Protein AF-N0D1U3-F1 (afdb_monomer_lite)

Secondary structure (DSSP, 8-state):
--SS-GGGPPP--S-TTT---SS-TT--S--SSS-B---TT---SSSSPBPP-SSS---------

Structure (mmCIF, N/CA/C/O backbone):
data_AF-N0D1U3-F1
#
_entry.id   AF-N0D1U3-F1
#
loop_
_atom_site.group_PDB
_atom_site.id
_atom_site.type_symbol
_atom_site.label_atom_id
_atom_site.label_alt_id
_atom_site.label_comp_id
_atom_site.label_asym_id
_atom_site.label_entity_id
_atom_site.label_seq_id
_atom_site.pdbx_PDB_ins_code
_atom_site.Cartn_x
_atom_site.Cartn_y
_atom_site.Cartn_z
_atom_site.occupancy
_atom_site.B_iso_or_equiv
_atom_site.auth_seq_id
_atom_site.auth_comp_id
_atom_site.auth_asym_id
_atom_site.auth_atom_id
_atom_site.pdbx_PDB_model_num
ATOM 1 N N . MET A 1 1 ? 15.439 -21.439 -16.098 1.00 61.25 1 MET A N 1
ATOM 2 C CA . MET A 1 1 ? 15.431 -20.036 -15.640 1.00 61.25 1 MET A CA 1
ATOM 3 C C . MET A 1 1 ? 15.301 -19.176 -16.882 1.00 61.25 1 MET A C 1
ATOM 5 O O . MET A 1 1 ? 16.260 -19.097 -17.633 1.00 61.25 1 MET A O 1
ATOM 9 N N . ALA A 1 2 ? 14.097 -18.678 -17.165 1.00 77.50 2 ALA A N 1
ATOM 10 C CA . ALA A 1 2 ? 13.830 -17.817 -18.316 1.00 77.50 2 ALA A CA 1
ATOM 11 C C . ALA A 1 2 ? 13.985 -16.366 -17.849 1.00 77.50 2 ALA A C 1
ATOM 13 O O . ALA A 1 2 ? 13.188 -15.892 -17.044 1.00 77.50 2 ALA A O 1
ATOM 14 N N . LEU A 1 3 ? 15.072 -15.711 -18.256 1.00 82.12 3 LEU A N 1
ATOM 15 C CA . LEU A 1 3 ? 15.353 -14.307 -17.915 1.00 82.12 3 LEU A CA 1
ATOM 16 C C . LEU A 1 3 ? 14.712 -13.336 -18.921 1.00 82.12 3 LEU A C 1
ATOM 18 O O . LEU A 1 3 ? 14.773 -12.124 -18.741 1.00 82.12 3 LEU A O 1
ATOM 22 N N . ASP A 1 4 ? 14.116 -13.883 -19.976 1.00 89.50 4 ASP A N 1
ATOM 23 C CA . ASP A 1 4 ? 13.488 -13.195 -21.098 1.00 89.50 4 ASP A CA 1
ATOM 24 C C . ASP A 1 4 ? 11.960 -13.059 -20.962 1.00 89.50 4 ASP A C 1
ATOM 26 O O . ASP A 1 4 ? 11.354 -12.314 -21.729 1.00 89.50 4 ASP A O 1
ATOM 30 N N . ASP A 1 5 ? 11.330 -13.715 -19.978 1.00 90.19 5 ASP A N 1
ATOM 31 C CA . ASP A 1 5 ? 9.894 -13.559 -19.719 1.00 90.19 5 ASP A CA 1
ATOM 32 C C . ASP A 1 5 ? 9.621 -12.316 -18.849 1.00 90.19 5 ASP A C 1
ATOM 34 O O . ASP A 1 5 ? 9.906 -12.329 -17.644 1.00 90.19 5 ASP A O 1
ATOM 38 N N . PRO A 1 6 ? 9.002 -11.251 -19.395 1.00 87.25 6 PRO A N 1
ATOM 39 C CA . PRO A 1 6 ? 8.679 -10.052 -18.625 1.00 87.25 6 PRO A CA 1
ATOM 40 C C . PRO A 1 6 ? 7.690 -10.318 -17.482 1.00 87.25 6 PRO A C 1
ATOM 42 O O . PRO A 1 6 ? 7.652 -9.544 -16.525 1.00 87.25 6 PRO A O 1
ATOM 45 N N . ARG A 1 7 ? 6.907 -11.406 -17.527 1.00 87.88 7 ARG A N 1
ATOM 46 C CA . ARG A 1 7 ? 5.994 -11.775 -16.430 1.00 87.88 7 ARG A CA 1
ATOM 47 C C . ARG A 1 7 ? 6.727 -12.268 -15.185 1.00 87.88 7 ARG A C 1
ATOM 49 O O . ARG A 1 7 ? 6.147 -12.251 -14.104 1.00 87.88 7 ARG A O 1
ATOM 56 N N . SER A 1 8 ? 7.989 -12.678 -15.318 1.00 89.38 8 SER A N 1
ATOM 57 C CA . SER A 1 8 ? 8.819 -13.102 -14.189 1.00 89.3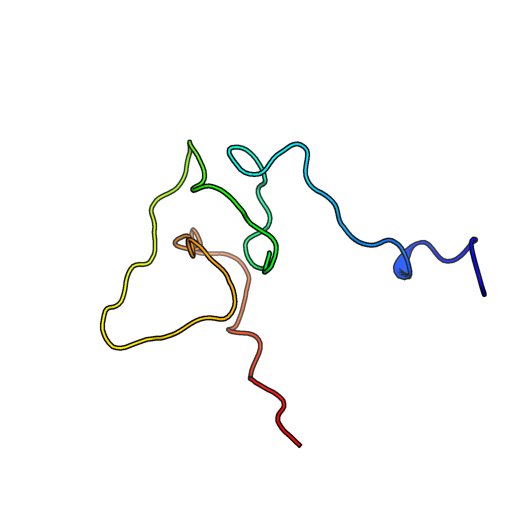8 8 SER A CA 1
ATOM 58 C C . SER A 1 8 ? 9.418 -11.925 -13.408 1.00 89.38 8 SER A C 1
ATOM 60 O O . SER A 1 8 ? 10.090 -12.144 -12.397 1.00 89.38 8 SER A O 1
ATOM 62 N N . ALA A 1 9 ? 9.223 -10.683 -13.861 1.00 89.06 9 ALA A N 1
ATOM 63 C CA . ALA A 1 9 ? 9.746 -9.511 -13.178 1.00 89.06 9 ALA A CA 1
ATOM 64 C C . ALA A 1 9 ? 9.011 -9.275 -11.850 1.00 89.06 9 ALA A C 1
ATOM 66 O O . ALA A 1 9 ? 7.803 -9.040 -11.817 1.00 89.06 9 ALA A O 1
ATOM 67 N N . THR A 1 10 ? 9.754 -9.272 -10.741 1.00 87.19 10 THR A N 1
ATOM 68 C CA . THR A 1 10 ? 9.211 -8.841 -9.451 1.00 87.19 10 THR A CA 1
ATOM 69 C C . THR A 1 10 ? 8.962 -7.333 -9.493 1.00 87.19 10 THR A C 1
ATOM 71 O O . THR A 1 10 ? 9.909 -6.569 -9.695 1.00 87.19 10 THR A O 1
ATOM 74 N N . PRO A 1 11 ? 7.727 -6.859 -9.264 1.00 85.19 11 PRO A N 1
ATOM 75 C CA . PRO A 1 11 ? 7.446 -5.431 -9.298 1.00 85.19 11 PRO A CA 1
ATOM 76 C C . PRO A 1 11 ? 8.106 -4.737 -8.101 1.00 85.19 11 PRO A C 1
ATOM 78 O O . PRO A 1 11 ? 7.802 -5.054 -6.955 1.00 85.19 11 PRO A O 1
ATOM 81 N N . ILE A 1 12 ? 8.977 -3.755 -8.328 1.00 88.62 12 ILE A N 1
ATOM 82 C CA . ILE A 1 12 ? 9.617 -2.958 -7.269 1.00 88.62 12 ILE A CA 1
ATOM 83 C C . ILE A 1 12 ? 9.254 -1.487 -7.471 1.00 88.62 12 ILE A C 1
ATOM 85 O O . ILE A 1 12 ? 9.314 -0.974 -8.582 1.00 88.62 12 ILE A O 1
ATOM 89 N N . GLY A 1 13 ? 8.840 -0.811 -6.397 1.00 88.50 13 GLY A N 1
ATOM 90 C CA . GLY A 1 13 ? 8.522 0.619 -6.433 1.00 88.50 13 GLY A CA 1
ATOM 91 C C . GLY A 1 13 ? 9.731 1.505 -6.125 1.00 88.50 13 GLY A C 1
ATOM 92 O O . GLY A 1 13 ? 10.715 1.046 -5.552 1.00 88.50 13 GLY A O 1
ATOM 93 N N . LEU A 1 14 ? 9.618 2.804 -6.422 1.00 89.56 14 LEU A N 1
ATOM 94 C CA . LEU A 1 14 ? 10.702 3.791 -6.261 1.00 89.56 14 LEU A CA 1
ATOM 95 C C . LEU A 1 14 ? 11.131 4.002 -4.794 1.00 89.56 14 LEU A C 1
ATOM 97 O O . LEU A 1 14 ? 12.267 4.365 -4.506 1.00 89.56 14 LEU A O 1
ATOM 101 N N . GLY A 1 15 ? 10.231 3.746 -3.842 1.00 91.94 15 GLY A N 1
ATOM 102 C CA . GLY A 1 15 ? 10.538 3.751 -2.413 1.00 91.94 15 GLY A CA 1
ATOM 103 C C . GLY A 1 15 ? 9.286 3.657 -1.547 1.00 91.94 1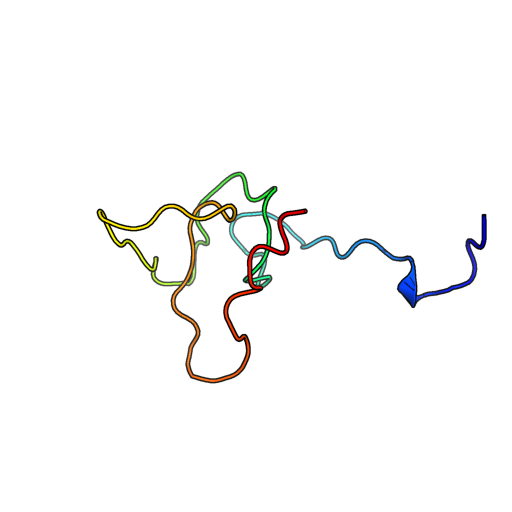5 GLY A C 1
ATOM 104 O O . GLY A 1 15 ? 8.212 4.093 -1.950 1.00 91.94 15 GLY A O 1
ATOM 105 N N . CYS A 1 16 ? 9.401 3.119 -0.329 1.00 93.44 16 CYS A N 1
ATOM 106 C CA . CYS A 1 16 ? 8.234 2.788 0.507 1.00 93.44 16 CYS A CA 1
ATOM 107 C C . CYS A 1 16 ? 7.262 3.959 0.750 1.00 93.44 16 CYS A C 1
ATOM 109 O O . CYS A 1 16 ? 6.057 3.734 0.796 1.00 93.44 16 CYS A O 1
ATOM 111 N N . ARG A 1 17 ? 7.754 5.200 0.876 1.00 92.88 17 ARG A N 1
ATOM 112 C CA . ARG A 1 17 ? 6.901 6.380 1.127 1.00 92.88 17 ARG A CA 1
ATOM 113 C C . ARG A 1 17 ? 6.121 6.866 -0.100 1.00 92.88 17 ARG A C 1
ATOM 115 O O . ARG A 1 17 ? 5.137 7.570 0.073 1.00 92.88 17 ARG A O 1
ATOM 122 N N . ILE A 1 18 ? 6.549 6.517 -1.308 1.00 91.06 18 ILE A N 1
ATOM 123 C CA . ILE A 1 18 ? 5.962 7.009 -2.570 1.00 91.06 18 ILE A CA 1
ATOM 124 C C . ILE A 1 18 ? 5.510 5.873 -3.497 1.00 91.06 18 ILE A C 1
ATOM 126 O O . ILE A 1 18 ? 5.009 6.120 -4.582 1.00 91.06 18 ILE A O 1
ATOM 130 N N . CYS A 1 19 ? 5.692 4.618 -3.082 1.00 88.44 19 CYS A N 1
ATOM 131 C CA . CYS A 1 19 ? 5.278 3.445 -3.837 1.00 88.44 19 CYS A CA 1
ATOM 132 C C . CYS A 1 19 ? 3.748 3.322 -3.850 1.00 88.44 19 CYS A C 1
ATOM 134 O O . CYS A 1 19 ? 3.137 3.160 -2.787 1.00 88.44 19 CYS A O 1
ATOM 136 N N . GLU A 1 20 ? 3.177 3.311 -5.053 1.00 85.50 20 GLU A N 1
ATOM 137 C CA . GLU A 1 20 ? 1.738 3.211 -5.345 1.00 85.50 20 GLU A CA 1
ATOM 138 C C . GLU A 1 20 ? 1.148 1.796 -5.183 1.00 85.50 20 GLU A C 1
ATOM 140 O O . GLU A 1 20 ? -0.067 1.623 -5.169 1.00 85.50 20 GLU A O 1
ATOM 145 N N . ARG A 1 21 ? 1.989 0.763 -5.024 1.00 88.56 21 ARG A N 1
ATOM 146 C CA . ARG A 1 21 ? 1.533 -0.636 -4.929 1.00 88.56 21 ARG A CA 1
ATOM 147 C C . ARG A 1 21 ? 0.682 -0.875 -3.680 1.00 88.56 21 ARG A C 1
ATOM 149 O O . ARG A 1 21 ? 1.196 -0.806 -2.567 1.00 88.56 21 ARG A O 1
ATOM 156 N N . GLN A 1 22 ? -0.577 -1.255 -3.846 1.00 88.56 22 GLN A N 1
ATOM 157 C CA . GLN A 1 22 ? -1.468 -1.511 -2.708 1.00 88.56 22 GLN A CA 1
ATOM 158 C C . GLN A 1 22 ? -1.158 -2.838 -1.998 1.00 88.56 22 GLN A C 1
ATOM 160 O O . GLN A 1 22 ? -1.252 -2.904 -0.780 1.00 88.56 22 GLN A O 1
ATOM 165 N N . ASP A 1 23 ? -0.698 -3.854 -2.734 1.00 89.06 23 ASP A N 1
ATOM 166 C CA . ASP A 1 23 ? -0.384 -5.189 -2.208 1.00 89.06 23 ASP A CA 1
ATOM 167 C C . ASP A 1 23 ? 1.139 -5.412 -2.112 1.00 89.06 23 ASP A C 1
ATOM 169 O O . ASP A 1 23 ? 1.768 -6.070 -2.946 1.00 89.06 23 ASP A O 1
ATOM 173 N N . CYS A 1 24 ? 1.780 -4.745 -1.144 1.00 91.12 24 CYS A N 1
ATOM 174 C CA . CYS A 1 24 ? 3.227 -4.823 -0.921 1.00 91.12 24 CYS A CA 1
ATOM 175 C C . CYS A 1 24 ? 3.541 -5.284 0.508 1.00 91.12 24 CYS A C 1
ATOM 177 O O . CYS A 1 24 ? 3.668 -4.469 1.422 1.00 91.12 24 CYS A O 1
ATOM 179 N N . ALA A 1 25 ? 3.729 -6.593 0.686 1.00 92.38 25 ALA A N 1
ATOM 180 C CA . ALA A 1 25 ? 4.081 -7.195 1.976 1.00 92.38 25 ALA A CA 1
ATOM 181 C C . ALA A 1 25 ? 5.423 -6.697 2.550 1.00 92.38 25 ALA A C 1
ATOM 183 O O . ALA A 1 25 ? 5.637 -6.698 3.756 1.00 92.38 25 ALA A O 1
ATOM 184 N N . GLN A 1 26 ? 6.329 -6.230 1.687 1.00 93.25 26 GLN A N 1
ATOM 185 C CA . GLN A 1 26 ? 7.659 -5.753 2.077 1.00 93.25 26 GLN A CA 1
ATOM 186 C C . GLN A 1 26 ? 7.691 -4.249 2.411 1.00 93.25 26 GLN A C 1
ATOM 188 O O . GLN A 1 26 ? 8.767 -3.661 2.540 1.00 93.25 26 GLN A O 1
ATOM 193 N N . ARG A 1 27 ? 6.532 -3.582 2.519 1.00 93.06 27 ARG A N 1
ATOM 194 C CA . ARG A 1 27 ? 6.464 -2.140 2.791 1.00 93.06 27 ARG A CA 1
ATOM 195 C C . ARG A 1 27 ? 6.980 -1.821 4.200 1.00 93.06 27 ARG A C 1
ATOM 197 O O . ARG A 1 27 ? 6.360 -2.168 5.195 1.00 93.06 27 ARG A O 1
ATOM 204 N N . ALA A 1 28 ? 8.079 -1.071 4.276 1.00 95.06 28 ALA A N 1
ATOM 205 C CA . ALA A 1 28 ? 8.751 -0.751 5.541 1.00 95.06 28 ALA A CA 1
ATOM 206 C C . ALA A 1 28 ? 8.327 0.584 6.185 1.00 95.06 28 ALA A C 1
ATOM 208 O O . ALA A 1 28 ? 8.649 0.837 7.343 1.00 95.06 28 ALA A O 1
ATOM 209 N N . ARG A 1 29 ? 7.650 1.477 5.447 1.00 94.56 29 ARG A N 1
ATOM 210 C CA . ARG A 1 29 ? 7.153 2.766 5.967 1.00 94.56 29 ARG A CA 1
ATOM 211 C C . ARG A 1 29 ? 5.770 3.104 5.404 1.00 94.56 29 ARG A C 1
ATOM 213 O O . ARG A 1 29 ? 5.506 2.732 4.256 1.00 94.56 29 ARG A O 1
ATOM 220 N N . PRO A 1 30 ? 4.942 3.864 6.148 1.00 92.31 30 PRO A N 1
ATOM 221 C CA . PRO A 1 30 ? 3.688 4.392 5.628 1.00 92.31 30 PRO A CA 1
ATOM 222 C C . PRO A 1 30 ? 3.903 5.247 4.364 1.00 92.31 30 PRO A C 1
ATOM 224 O O . PRO A 1 30 ? 4.908 5.966 4.281 1.00 92.31 30 PRO A O 1
ATOM 227 N N . PRO A 1 31 ? 2.977 5.205 3.390 1.00 91.38 31 PRO A N 1
ATOM 228 C CA . PRO A 1 31 ? 2.956 6.143 2.270 1.00 91.38 31 PRO A CA 1
ATOM 229 C C . PRO A 1 31 ? 2.790 7.589 2.747 1.00 91.38 31 PRO A C 1
ATOM 231 O O . PRO A 1 31 ? 2.082 7.852 3.714 1.00 91.38 31 PRO A O 1
ATOM 234 N N . ALA A 1 32 ? 3.415 8.536 2.050 1.00 90.38 32 ALA A N 1
ATOM 235 C CA . ALA A 1 32 ? 3.295 9.961 2.351 1.00 90.38 32 ALA A CA 1
ATOM 236 C C . ALA A 1 32 ? 1.974 10.572 1.846 1.00 90.38 32 ALA A C 1
ATOM 238 O O . ALA A 1 32 ? 1.528 11.573 2.392 1.00 90.38 32 ALA A O 1
ATOM 239 N N . GLY A 1 33 ? 1.372 9.986 0.804 1.00 77.25 33 GLY A N 1
ATOM 240 C CA . GLY A 1 33 ? 0.258 10.577 0.052 1.00 77.25 33 GLY A CA 1
ATOM 241 C C . GLY A 1 33 ? -1.048 9.779 0.054 1.00 77.25 33 GLY A C 1
ATOM 242 O O . GLY A 1 33 ? -1.817 9.919 -0.885 1.00 77.25 33 GLY A O 1
ATOM 243 N N . GLY A 1 34 ? -1.309 8.930 1.052 1.00 78.75 34 GLY A N 1
ATOM 244 C CA . GLY A 1 34 ? -2.526 8.107 1.101 1.00 78.75 34 GLY A CA 1
ATOM 245 C C . GLY A 1 34 ? -3.070 7.938 2.517 1.00 78.75 34 GLY A C 1
ATOM 246 O O . GLY A 1 34 ? -2.323 8.032 3.492 1.00 78.75 34 GLY A O 1
ATOM 247 N N . ARG A 1 35 ? -4.378 7.682 2.645 1.00 86.88 35 ARG A N 1
ATOM 248 C CA . ARG A 1 35 ? -5.000 7.385 3.946 1.00 86.88 35 ARG A CA 1
ATOM 249 C C . ARG A 1 35 ? -4.860 5.903 4.276 1.00 86.88 35 ARG A C 1
ATOM 251 O O . ARG A 1 35 ? -5.113 5.053 3.427 1.00 86.88 35 ARG A O 1
ATOM 258 N N . LEU A 1 36 ? -4.506 5.603 5.523 1.00 90.00 36 LEU A N 1
ATOM 259 C CA . LEU A 1 36 ? -4.415 4.227 6.004 1.00 90.00 36 LEU A CA 1
ATOM 260 C C . LEU A 1 36 ? -5.808 3.642 6.281 1.00 90.00 36 LEU A C 1
ATOM 262 O O . LEU A 1 36 ? -6.653 4.294 6.895 1.00 90.00 36 LEU A O 1
ATO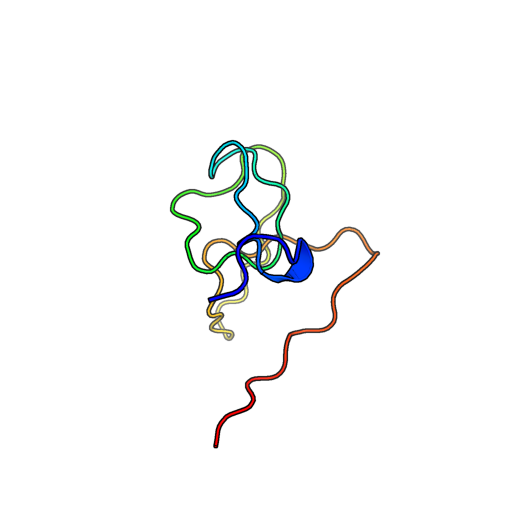M 266 N N . ALA A 1 37 ? -6.022 2.400 5.858 1.00 91.50 37 ALA A N 1
ATOM 267 C CA . ALA A 1 37 ? -7.201 1.589 6.142 1.00 91.50 37 ALA A CA 1
ATOM 268 C C . ALA A 1 37 ? -6.991 0.796 7.446 1.00 91.50 37 ALA A C 1
ATOM 270 O O . ALA A 1 37 ? -6.753 -0.409 7.428 1.00 91.50 37 ALA A O 1
ATOM 271 N N . VAL A 1 38 ? -7.004 1.494 8.586 1.00 90.25 38 VAL A N 1
ATOM 272 C CA . VAL A 1 38 ? -6.817 0.875 9.908 1.00 90.25 38 VAL A CA 1
ATOM 273 C C . VAL A 1 38 ? -8.137 0.281 10.398 1.00 90.25 38 VAL A C 1
ATOM 275 O O . VAL A 1 38 ? -9.109 1.010 10.578 1.00 90.25 38 VAL A O 1
ATOM 278 N N . ASP A 1 39 ? -8.143 -1.026 10.647 1.00 91.06 39 ASP A N 1
ATOM 279 C CA . ASP A 1 39 ? -9.250 -1.772 11.251 1.00 91.06 39 ASP A CA 1
ATOM 280 C C . ASP A 1 39 ? -8.682 -2.616 12.414 1.00 91.06 39 ASP A C 1
ATOM 282 O O . ASP A 1 39 ? -7.864 -3.504 12.158 1.00 91.06 39 ASP A O 1
ATOM 286 N N . PRO A 1 40 ? -9.042 -2.327 13.683 1.00 92.75 40 PRO A N 1
ATOM 287 C CA . PRO A 1 40 ? -8.521 -3.039 14.855 1.00 92.75 40 PRO A CA 1
ATOM 288 C C . PRO A 1 40 ? -8.840 -4.537 14.889 1.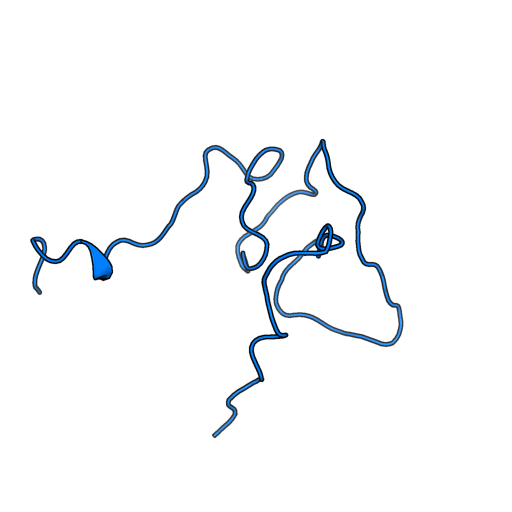00 92.75 40 PRO A C 1
ATOM 290 O O . PRO A 1 40 ? -8.084 -5.304 15.488 1.00 92.75 40 PRO A O 1
ATOM 293 N N . ASP A 1 41 ? -9.927 -4.955 14.241 1.00 95.06 41 ASP A N 1
ATOM 294 C CA . ASP A 1 41 ? -10.408 -6.338 14.258 1.00 95.06 41 ASP A CA 1
ATOM 295 C C . ASP A 1 41 ? -9.843 -7.160 13.090 1.00 95.06 41 ASP A C 1
ATOM 297 O O . ASP A 1 41 ? -10.068 -8.371 12.991 1.00 95.06 41 ASP A O 1
ATOM 301 N N . ARG A 1 42 ? -9.068 -6.526 12.198 1.00 88.38 42 ARG A N 1
ATOM 302 C CA . ARG A 1 42 ? -8.475 -7.173 11.025 1.00 88.38 42 ARG A CA 1
ATOM 303 C C . ARG A 1 42 ? -6.958 -7.184 11.075 1.00 88.38 42 ARG A C 1
ATOM 305 O O . ARG A 1 42 ? -6.288 -6.194 11.351 1.00 88.38 42 ARG A O 1
ATOM 312 N N . ARG A 1 43 ? -6.399 -8.329 10.691 1.00 89.38 43 ARG A N 1
ATOM 313 C CA . ARG A 1 43 ? -4.968 -8.501 10.425 1.00 89.38 43 ARG A CA 1
ATOM 314 C C . ARG A 1 43 ? -4.771 -8.680 8.925 1.00 89.38 43 ARG A C 1
ATOM 316 O O . ARG A 1 43 ? -5.530 -9.396 8.283 1.00 89.38 43 ARG A O 1
ATOM 323 N N . THR A 1 44 ? -3.753 -8.033 8.373 1.00 89.25 44 THR A N 1
ATOM 324 C CA . THR A 1 44 ? -3.390 -8.124 6.953 1.00 89.25 44 THR A CA 1
ATOM 325 C C . THR A 1 44 ? -1.912 -8.469 6.817 1.00 89.25 44 THR A C 1
ATOM 327 O O . THR A 1 44 ? -1.106 -8.130 7.683 1.00 89.25 44 THR A O 1
ATOM 330 N N . HIS A 1 45 ? -1.560 -9.148 5.726 1.00 91.62 45 HIS A N 1
ATOM 331 C CA . HIS A 1 45 ? -0.170 -9.426 5.369 1.00 91.62 45 HIS A CA 1
ATOM 332 C C . HIS A 1 45 ? 0.540 -8.195 4.774 1.00 91.62 45 HIS A C 1
ATOM 334 O O . HIS A 1 45 ? 1.762 -8.176 4.653 1.00 91.62 45 HIS A O 1
ATOM 340 N N . VAL A 1 46 ? -0.213 -7.149 4.421 1.00 92.31 46 VAL A N 1
ATOM 341 C CA . VAL A 1 46 ? 0.323 -5.891 3.897 1.00 92.31 46 VAL A CA 1
ATOM 342 C C . VAL A 1 46 ? 0.464 -4.872 5.029 1.00 92.31 46 VAL A C 1
ATOM 344 O O . VAL A 1 46 ? -0.549 -4.415 5.565 1.00 92.31 46 VAL A O 1
ATOM 347 N N . PRO A 1 47 ? 1.688 -4.444 5.382 1.00 93.06 47 PRO A N 1
ATOM 348 C CA . PRO A 1 47 ? 1.881 -3.353 6.326 1.00 93.06 47 PRO A CA 1
ATOM 349 C C . PRO A 1 47 ? 1.335 -2.038 5.764 1.00 93.06 47 PRO A C 1
ATOM 351 O O . PRO A 1 47 ? 1.521 -1.735 4.586 1.00 9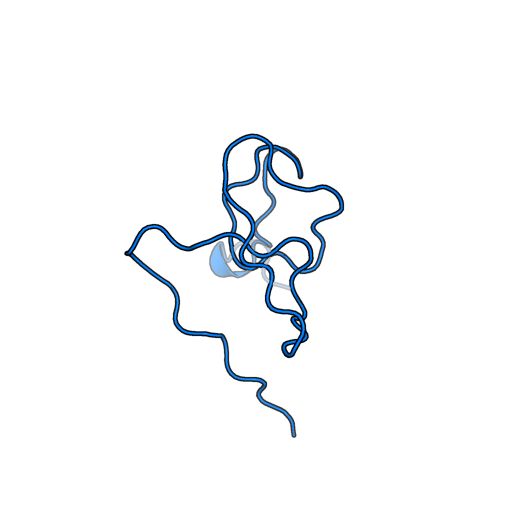3.06 47 PRO A O 1
ATOM 354 N N . TYR A 1 48 ? 0.733 -1.217 6.629 1.00 92.19 48 TYR A N 1
ATOM 355 C CA . TYR A 1 48 ? 0.189 0.099 6.265 1.00 92.19 48 TYR A CA 1
ATOM 356 C C . TYR A 1 48 ? -0.798 0.034 5.080 1.00 92.19 48 TYR A C 1
ATOM 358 O O . TYR A 1 48 ? -0.554 0.680 4.055 1.00 92.19 48 TYR A O 1
ATOM 366 N N . PRO A 1 49 ? -1.895 -0.743 5.189 1.00 91.12 49 PRO A N 1
ATOM 367 C CA . PRO A 1 49 ? -2.881 -0.841 4.117 1.00 91.12 49 PRO A CA 1
ATOM 368 C C . PRO A 1 49 ? -3.454 0.545 3.819 1.00 91.12 49 PRO A C 1
ATOM 370 O O . PRO A 1 49 ? -3.720 1.317 4.741 1.00 91.12 49 PRO A O 1
ATOM 373 N N . VAL A 1 50 ? -3.632 0.870 2.541 1.00 89.31 50 VAL A N 1
ATOM 374 C CA . VAL A 1 50 ? -4.212 2.144 2.100 1.00 89.31 50 VAL A CA 1
ATOM 375 C C . VAL A 1 50 ? -5.658 1.943 1.680 1.00 89.31 50 VAL A C 1
ATOM 377 O O . VAL A 1 50 ? -6.023 0.869 1.205 1.00 89.31 50 VAL A O 1
ATOM 380 N N . VAL A 1 51 ? -6.489 2.969 1.858 1.00 85.88 51 VAL A N 1
ATOM 381 C CA . VAL A 1 51 ? -7.828 2.965 1.263 1.00 85.88 51 VAL A CA 1
ATOM 382 C C . VAL A 1 51 ? -7.676 2.949 -0.258 1.00 85.88 51 VAL A C 1
ATOM 384 O O . VAL A 1 51 ? -6.962 3.778 -0.816 1.00 85.88 51 VAL A O 1
ATOM 387 N N . ALA A 1 52 ? -8.301 1.984 -0.927 1.00 70.12 52 ALA A N 1
ATOM 388 C CA . ALA A 1 52 ? -8.384 2.008 -2.378 1.00 70.12 52 ALA A CA 1
ATOM 389 C C . ALA A 1 52 ? -9.376 3.111 -2.768 1.00 70.12 52 ALA A C 1
ATOM 391 O O . ALA A 1 52 ? -10.544 3.051 -2.377 1.00 70.12 52 ALA A O 1
ATOM 392 N N . ASP A 1 53 ? -8.931 4.109 -3.531 1.00 61.28 53 ASP A N 1
ATOM 393 C CA . ASP A 1 53 ? -9.819 5.066 -4.193 1.00 61.28 53 ASP A CA 1
ATOM 394 C C . ASP A 1 53 ? -10.601 4.334 -5.296 1.00 61.28 53 ASP A C 1
ATOM 396 O O . ASP A 1 53 ? -10.243 4.363 -6.468 1.00 61.28 53 ASP A O 1
ATOM 400 N N . GLY A 1 54 ? -11.634 3.586 -4.897 1.00 49.91 54 GLY A N 1
ATOM 401 C CA . GLY A 1 54 ? -12.760 3.135 -5.724 1.00 49.91 54 GLY A CA 1
ATOM 402 C C . GLY A 1 54 ? -12.490 2.248 -6.948 1.00 49.91 54 GLY A C 1
ATOM 403 O O . GLY A 1 54 ? -13.456 1.777 -7.541 1.00 49.91 54 GLY A O 1
ATOM 404 N N . LEU A 1 55 ? -11.243 1.977 -7.339 1.00 55.06 55 LEU A N 1
ATOM 405 C CA . LEU A 1 55 ? -10.932 1.202 -8.537 1.00 55.06 55 LEU A CA 1
ATOM 406 C C . LEU A 1 55 ? -9.746 0.259 -8.286 1.00 55.06 55 LEU A C 1
ATOM 408 O O . LEU A 1 55 ? -8.596 0.676 -8.224 1.00 55.06 55 LEU A O 1
ATOM 412 N N . SER A 1 56 ? -10.058 -1.038 -8.214 1.00 49.41 56 SER A N 1
ATOM 413 C CA . SER A 1 56 ? -9.134 -2.178 -8.323 1.00 49.41 56 SER A CA 1
ATOM 414 C C . SER A 1 56 ? -8.300 -2.568 -7.090 1.00 49.41 56 SER A C 1
ATOM 416 O O . SER A 1 56 ? -7.117 -2.254 -7.001 1.00 49.41 56 SER A O 1
ATOM 418 N N . ALA A 1 57 ? -8.876 -3.415 -6.229 1.00 48.41 57 ALA A N 1
ATOM 419 C CA . ALA A 1 57 ? -8.430 -4.810 -6.058 1.00 48.41 57 ALA A CA 1
ATOM 420 C C . ALA A 1 57 ? -9.393 -5.561 -5.108 1.00 48.41 57 ALA A C 1
ATOM 422 O O . ALA A 1 57 ? -9.687 -5.046 -4.026 1.00 48.41 57 ALA A O 1
ATOM 423 N N . PRO A 1 58 ? -9.902 -6.761 -5.455 1.00 46.31 58 PRO A N 1
ATOM 424 C CA . PRO A 1 58 ? -10.516 -7.631 -4.454 1.00 46.31 58 PRO A CA 1
ATOM 425 C C . PRO A 1 58 ? -9.451 -8.052 -3.423 1.00 46.31 58 PRO A C 1
ATOM 427 O O . PRO A 1 58 ? -8.273 -8.135 -3.778 1.00 46.31 58 PRO A O 1
ATOM 430 N N . PRO A 1 59 ? -9.825 -8.329 -2.158 1.00 50.94 59 PRO A N 1
ATOM 431 C CA . PRO A 1 59 ? -8.883 -8.879 -1.195 1.00 50.94 59 PRO A CA 1
ATOM 432 C C . PRO A 1 59 ? -8.387 -10.212 -1.752 1.00 50.94 59 PRO A C 1
ATOM 434 O O . PRO A 1 59 ? -9.186 -11.132 -1.929 1.00 50.94 59 PRO A O 1
ATOM 437 N N . SER A 1 60 ? -7.092 -10.299 -2.069 1.00 60.69 60 SER A N 1
ATOM 438 C CA . SER A 1 60 ? -6.429 -11.561 -2.381 1.00 60.69 60 SER A CA 1
ATOM 439 C C . SER A 1 60 ? -6.755 -12.530 -1.251 1.00 60.69 60 SER A C 1
ATOM 441 O O . SER A 1 60 ? -6.260 -12.394 -0.131 1.00 60.69 60 SER A O 1
ATOM 443 N N . GLY A 1 61 ? -7.687 -13.442 -1.533 1.00 45.81 61 GLY A N 1
ATOM 444 C CA . GLY A 1 61 ? -8.098 -14.479 -0.613 1.00 45.81 61 GLY A CA 1
ATOM 445 C C . GLY A 1 61 ? -6.863 -15.250 -0.185 1.00 45.81 61 GLY A C 1
ATOM 446 O O . GLY A 1 61 ? -6.024 -15.618 -1.006 1.00 45.81 61 GLY A O 1
ATOM 447 N N . ILE A 1 62 ? -6.745 -15.464 1.116 1.00 57.34 62 ILE A N 1
ATOM 448 C CA . ILE A 1 62 ? -5.809 -16.419 1.686 1.00 57.34 62 ILE A CA 1
ATOM 449 C C . ILE A 1 62 ? -6.092 -17.806 1.084 1.00 57.34 62 ILE A C 1
ATOM 451 O O . ILE A 1 62 ? -6.972 -18.527 1.539 1.00 57.34 62 ILE A O 1
ATOM 455 N N . SER A 1 63 ? -5.369 -18.191 0.033 1.00 48.31 63 SER A N 1
ATOM 456 C CA . SER A 1 63 ? -5.339 -19.581 -0.422 1.00 48.31 63 S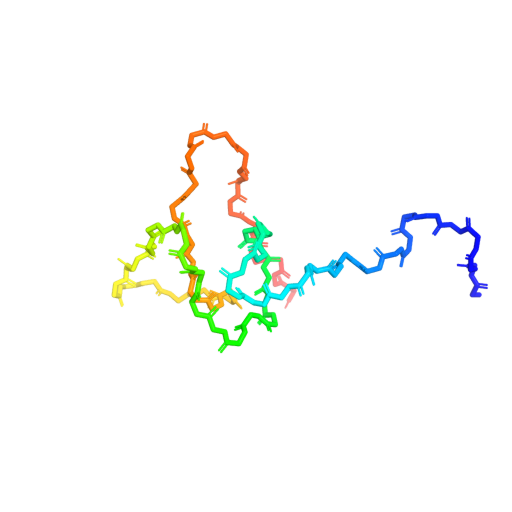ER A CA 1
ATOM 457 C C . SER A 1 63 ? -4.448 -20.364 0.541 1.00 48.31 63 SER A C 1
ATOM 459 O O . SER A 1 63 ? -3.262 -20.554 0.286 1.00 48.31 63 SER A O 1
ATOM 461 N N . GLY A 1 64 ? -5.012 -20.742 1.689 1.00 46.50 64 GLY A N 1
ATOM 462 C CA . GLY A 1 64 ? -4.434 -21.734 2.588 1.00 46.50 64 GLY A CA 1
ATOM 463 C C . GLY A 1 64 ? -4.754 -23.135 2.073 1.00 46.50 64 GLY A C 1
ATOM 464 O O . GLY A 1 64 ? -5.926 -23.464 1.895 1.00 46.50 64 GLY A O 1
ATOM 465 N N . ALA A 1 65 ? -3.709 -23.915 1.806 1.00 45.25 65 ALA A N 1
ATOM 466 C CA . ALA A 1 65 ? -3.761 -25.373 1.845 1.00 45.25 65 ALA A CA 1
ATOM 467 C C . ALA A 1 65 ? -3.521 -25.839 3.288 1.00 45.25 65 ALA A C 1
ATOM 469 O O . ALA A 1 65 ? -2.776 -25.124 4.003 1.00 45.25 65 ALA A O 1
#

Foldseek 3Di:
DDPPDPVPDDDDAPALQDRPDQPDLPRPDAHPPFAFPDDPVDDDSRPRHGDPPPDDDDPPDPPDD

Organism: NCBI:txid1303692

pLDDT: mean 81.04, std 16.06, range [45.25, 95.06]

InterPro domains:
  IPR018653 Short-chain fatty acyl coenzyme A regulators, C-terminal [PF09856] (3-48)

Radius of gyration: 13.98 Å; chains: 1; bounding box: 28×36×36 Å

Sequence (65 aa):
MALDDPRSATPIGLGCRICERQDCAQRARPPAGGRLAVDPDRRTHVPYPVVADGLSAPPSGISGA